Protein AF-X1BZF7-F1 (afdb_monomer_lite)

Foldseek 3Di:
DPLAQAAKDFDPDWDKDFADPLLVVLCVVCVVVCRSQRWDWADDDPGMITTGMHHPLLVQADPVVLVVVLSVLSNDPVCPDPVVVNVVVNVVSSVVSSVPD

Radius of gyration: 13.12 Å; chains: 1; bounding box: 30×30×30 Å

Secondary structure (DSSP, 8-state):
---PPPPEEEEEEEEEEE--HHHHHHHHHTHHHHHHTT-EEEEEETTEEEEEEEEGGGTTS-HHHHHHHHHHHHH-SS----HHHHHHHHHHHHHHHHH--

Sequence (101 aa):
MSTGKLESQKLLIPESFELTDAQADALKTNAELIEKLGIELAPFGPHTYAIQAFPTLLAKADPLDFVQDLIDLFTDKDVGLDAERLLDEILSMAACKAAIK

InterPro domains:
  IPR014790 MutL, C-terminal, dimerisation [PF08676] (4-101)
  IPR014790 MutL, C-terminal, dimerisation [SM00853] (1-101)
  IPR037198 MutL, C-terminal domain superfamily [SSF118116] (4-101)
  IPR042121 MutL, C-terminal domain, regulatory subdomain [G3DSA:3.30.1370.100] (6-101)

Organism: NCBI:txid412755

Structure (mmCIF, N/CA/C/O backbone):
data_AF-X1BZF7-F1
#
_entry.id   AF-X1BZF7-F1
#
loop_
_atom_site.group_PDB
_atom_site.id
_atom_site.type_symbol
_atom_site.label_atom_id
_atom_site.label_alt_id
_atom_site.label_comp_id
_atom_site.label_asym_id
_atom_site.label_entity_id
_atom_site.label_seq_id
_atom_site.pdbx_PDB_ins_code
_atom_site.Cartn_x
_atom_site.Cartn_y
_atom_site.Cartn_z
_atom_site.occupancy
_atom_site.B_iso_or_equiv
_atom_site.auth_seq_id
_atom_site.auth_comp_id
_atom_site.auth_asym_id
_atom_site.auth_atom_id
_atom_site.pdbx_PDB_model_num
ATOM 1 N N . MET A 1 1 ? 16.171 8.198 15.433 1.00 41.03 1 MET A N 1
ATOM 2 C CA . MET A 1 1 ? 14.919 8.421 14.684 1.00 41.03 1 MET A CA 1
ATOM 3 C C . MET A 1 1 ? 14.228 7.075 14.604 1.00 41.03 1 MET A C 1
ATOM 5 O O . MET A 1 1 ? 14.723 6.219 13.883 1.00 41.03 1 MET A O 1
ATOM 9 N N . SER A 1 2 ? 13.224 6.821 15.445 1.00 41.94 2 SER A N 1
ATOM 10 C CA . SER A 1 2 ? 12.567 5.509 15.516 1.00 41.94 2 SER A CA 1
ATOM 11 C C . SER A 1 2 ? 11.851 5.224 14.198 1.00 41.94 2 SER A C 1
ATOM 13 O O . SER A 1 2 ? 10.743 5.694 13.975 1.00 41.94 2 SER A O 1
ATOM 15 N N . THR A 1 3 ? 12.514 4.490 13.308 1.00 54.12 3 THR A N 1
ATOM 16 C CA . THR A 1 3 ? 12.014 4.020 12.008 1.00 54.12 3 THR A CA 1
ATOM 17 C C . THR A 1 3 ? 11.120 2.801 12.236 1.00 54.12 3 THR A C 1
ATOM 19 O O . THR A 1 3 ? 11.402 1.693 11.791 1.00 54.12 3 THR A O 1
ATOM 22 N N . GLY A 1 4 ? 10.077 2.985 13.043 1.00 67.81 4 GLY A N 1
ATOM 23 C CA . GLY A 1 4 ? 9.106 1.938 13.329 1.00 67.81 4 GLY A CA 1
ATOM 24 C C . GLY A 1 4 ? 8.114 1.815 12.181 1.00 67.81 4 GLY A C 1
ATOM 25 O O . GLY A 1 4 ? 7.586 2.825 11.722 1.00 67.81 4 GLY A O 1
ATOM 26 N N . LYS A 1 5 ? 7.860 0.581 11.739 1.00 83.06 5 LYS A N 1
ATOM 27 C CA . LYS A 1 5 ? 6.679 0.225 10.942 1.00 83.06 5 LYS A CA 1
ATOM 28 C C . LYS A 1 5 ? 5.429 0.817 11.605 1.00 83.06 5 LYS A C 1
ATOM 30 O O . LYS A 1 5 ? 5.292 0.719 12.827 1.00 83.06 5 LYS A O 1
ATOM 35 N N . LEU A 1 6 ? 4.544 1.427 10.814 1.00 90.81 6 LEU A N 1
ATOM 36 C CA . LEU A 1 6 ? 3.256 1.903 11.311 1.00 90.81 6 LEU A CA 1
ATOM 37 C C . LEU A 1 6 ? 2.466 0.740 11.918 1.00 90.81 6 LEU A C 1
ATOM 39 O O . LEU A 1 6 ? 2.486 -0.385 11.408 1.00 90.81 6 LEU A O 1
ATOM 43 N N . GLU A 1 7 ? 1.758 1.018 13.012 1.00 93.38 7 GLU A N 1
ATOM 44 C CA . GLU A 1 7 ? 0.834 0.044 13.580 1.00 93.38 7 GLU A CA 1
ATOM 45 C C . GLU A 1 7 ? -0.207 -0.345 12.530 1.00 93.38 7 GLU A C 1
ATOM 47 O O . GLU A 1 7 ? -0.767 0.501 11.833 1.00 93.38 7 GLU A O 1
ATOM 52 N N . SER A 1 8 ? -0.443 -1.646 12.405 1.00 95.56 8 SER A N 1
ATOM 53 C CA . SER A 1 8 ? -1.284 -2.224 11.362 1.00 95.56 8 SER A CA 1
ATOM 54 C C . SER A 1 8 ? -2.310 -3.164 11.969 1.00 95.56 8 SER A C 1
ATOM 56 O O . SER A 1 8 ? -2.074 -3.807 12.994 1.00 95.56 8 SER A O 1
ATOM 58 N N . GLN A 1 9 ? -3.469 -3.226 11.328 1.00 95.50 9 GLN A N 1
ATOM 59 C CA . GLN A 1 9 ? -4.554 -4.121 11.678 1.00 95.50 9 GLN A CA 1
ATOM 60 C C . GLN A 1 9 ? -4.803 -5.0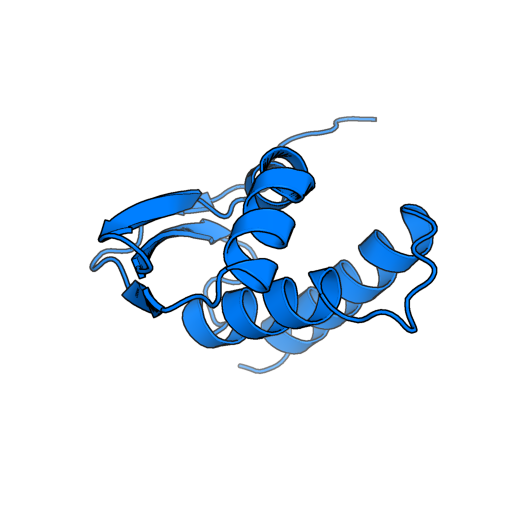76 10.519 1.00 95.50 9 GLN A C 1
ATOM 62 O O . GLN A 1 9 ? -4.915 -4.662 9.367 1.00 95.50 9 GLN A O 1
ATOM 67 N N . LYS A 1 10 ? -4.925 -6.367 10.838 1.00 96.69 10 LYS A N 1
ATOM 68 C CA . LYS A 1 10 ? -5.348 -7.367 9.859 1.00 96.69 10 LYS A CA 1
ATOM 69 C C . LYS A 1 10 ? -6.789 -7.119 9.438 1.00 96.69 10 LYS A C 1
ATOM 71 O O . LYS A 1 10 ? -7.652 -6.905 10.294 1.00 96.69 10 LYS A O 1
ATOM 76 N N . LEU A 1 11 ? -7.042 -7.199 8.138 1.00 94.88 11 LEU A N 1
ATOM 77 C CA . LEU A 1 11 ? -8.396 -7.131 7.611 1.00 94.88 11 LEU A CA 1
ATOM 78 C C . LEU A 1 11 ? -9.162 -8.398 8.009 1.00 94.88 11 LEU A C 1
ATOM 80 O O . LEU A 1 11 ? -8.609 -9.499 8.029 1.00 94.88 11 LEU A O 1
ATOM 84 N N . LEU A 1 12 ? -10.447 -8.243 8.344 1.00 93.56 12 LEU A N 1
ATOM 85 C CA . LEU A 1 12 ? -11.327 -9.384 8.632 1.00 93.56 12 LEU A CA 1
ATOM 86 C C . LEU A 1 12 ? -11.531 -10.252 7.388 1.00 93.56 12 LEU A C 1
ATOM 88 O O . LEU A 1 12 ? -11.640 -11.473 7.489 1.00 93.56 12 LEU A O 1
ATOM 92 N N . ILE A 1 13 ? -11.586 -9.601 6.229 1.00 92.81 13 ILE A N 1
ATOM 93 C CA . ILE A 1 13 ? -11.688 -10.219 4.916 1.00 92.81 13 ILE A CA 1
ATOM 94 C C . ILE A 1 13 ? -10.591 -9.581 4.066 1.00 92.81 13 ILE A C 1
ATOM 96 O O . ILE A 1 13 ? -10.633 -8.367 3.875 1.00 92.81 13 ILE A O 1
ATOM 100 N N . PRO A 1 14 ? -9.601 -10.356 3.597 1.00 94.44 14 PRO A N 1
ATOM 101 C CA . PRO A 1 14 ? -8.616 -9.847 2.660 1.00 94.44 14 PRO A CA 1
ATOM 102 C C . PRO A 1 14 ? -9.253 -9.360 1.364 1.00 94.44 14 PRO A C 1
ATOM 104 O O . PRO A 1 14 ? -10.140 -10.018 0.816 1.00 94.44 14 PRO A O 1
ATOM 107 N N . GLU A 1 15 ? -8.755 -8.242 0.852 1.00 94.88 15 GLU A N 1
ATOM 108 C CA . GLU A 1 15 ? -9.231 -7.646 -0.395 1.00 94.88 15 GLU A CA 1
ATOM 109 C C . GLU A 1 15 ? -8.223 -7.908 -1.509 1.00 94.88 15 GLU A C 1
ATOM 111 O O . GLU A 1 15 ? -7.054 -7.542 -1.394 1.00 94.88 15 GLU A O 1
ATOM 116 N N . SER A 1 16 ? -8.657 -8.584 -2.572 1.00 95.81 16 SER A N 1
ATOM 117 C CA . SER A 1 16 ? -7.800 -8.931 -3.706 1.00 95.81 16 SER A CA 1
ATOM 118 C C . SER A 1 16 ? -7.875 -7.904 -4.828 1.00 95.81 16 SER A C 1
ATOM 120 O O . SER A 1 16 ? -8.959 -7.422 -5.149 1.00 95.81 16 SER A O 1
ATOM 122 N N . PHE A 1 17 ? -6.751 -7.663 -5.492 1.00 96.00 17 PHE A N 1
ATOM 123 C CA . PHE A 1 17 ? -6.632 -6.771 -6.639 1.00 96.00 17 PHE A CA 1
ATOM 124 C C . PHE A 1 17 ? -5.658 -7.331 -7.671 1.00 96.00 17 PHE A C 1
ATOM 126 O O . PHE A 1 17 ? -4.774 -8.133 -7.352 1.00 96.00 17 PHE A O 1
ATOM 133 N N . GLU A 1 18 ? -5.846 -6.925 -8.922 1.00 96.12 18 GLU A N 1
ATOM 134 C CA . GLU A 1 18 ? -4.995 -7.332 -10.035 1.00 96.12 18 GLU A CA 1
ATOM 135 C C . GLU A 1 18 ? -3.915 -6.289 -10.308 1.00 96.12 18 GLU A C 1
ATOM 137 O O . GLU A 1 18 ? -4.112 -5.094 -10.093 1.00 96.12 18 GLU A O 1
ATOM 142 N N . LEU A 1 19 ? -2.767 -6.758 -10.789 1.00 94.88 19 LEU A N 1
ATOM 143 C CA . LEU A 1 19 ? -1.637 -5.926 -11.165 1.00 94.88 19 LEU A CA 1
ATOM 144 C C . LEU A 1 19 ? -1.160 -6.271 -12.564 1.00 94.88 19 LEU A C 1
ATOM 146 O O . LEU A 1 19 ? -1.039 -7.438 -12.935 1.00 94.88 19 LEU A O 1
ATOM 150 N N . THR A 1 20 ? -0.796 -5.240 -13.314 1.00 94.88 20 THR A N 1
ATOM 151 C CA . THR A 1 20 ? 0.045 -5.406 -14.501 1.00 94.88 20 THR A CA 1
ATOM 152 C C . THR A 1 20 ? 1.464 -5.822 -14.100 1.00 94.88 20 THR A C 1
ATOM 154 O O . THR A 1 20 ? 1.886 -5.616 -12.961 1.00 94.88 20 THR A O 1
ATOM 157 N N . ASP A 1 21 ? 2.244 -6.352 -15.044 1.00 91.88 21 ASP A N 1
ATOM 158 C CA . ASP A 1 21 ? 3.642 -6.733 -14.784 1.00 91.88 21 ASP A CA 1
ATOM 159 C C . ASP A 1 21 ? 4.481 -5.552 -14.265 1.00 91.88 21 ASP A C 1
ATOM 161 O O . ASP A 1 21 ? 5.238 -5.693 -13.306 1.00 91.88 21 ASP A O 1
ATOM 165 N N . ALA A 1 22 ? 4.280 -4.359 -14.836 1.00 91.81 22 ALA A N 1
ATOM 166 C CA . ALA A 1 22 ? 4.970 -3.144 -14.408 1.00 91.81 22 ALA A CA 1
ATOM 167 C C . ALA A 1 22 ? 4.624 -2.756 -12.960 1.00 91.81 22 ALA A C 1
ATOM 169 O O . ALA A 1 22 ? 5.511 -2.404 -12.183 1.00 91.81 22 ALA A O 1
ATOM 170 N N . GLN A 1 23 ? 3.349 -2.861 -12.576 1.00 93.94 23 GLN A N 1
ATOM 171 C CA . GLN A 1 23 ? 2.904 -2.590 -11.208 1.00 93.94 23 GLN A CA 1
ATOM 172 C C . GLN A 1 23 ? 3.417 -3.646 -10.221 1.00 93.94 23 GLN A C 1
ATOM 174 O O . GLN A 1 23 ? 3.827 -3.306 -9.113 1.00 93.94 23 GLN A O 1
ATOM 179 N N . ALA A 1 24 ? 3.451 -4.921 -10.620 1.00 92.56 24 ALA A N 1
ATOM 180 C CA . ALA A 1 24 ? 4.010 -5.989 -9.796 1.00 92.56 24 ALA A CA 1
ATOM 181 C C . ALA A 1 24 ? 5.508 -5.771 -9.523 1.00 92.56 24 ALA A C 1
ATOM 183 O O . ALA A 1 24 ? 5.977 -6.006 -8.408 1.00 92.56 24 ALA A O 1
ATOM 184 N N . ASP A 1 25 ? 6.263 -5.291 -10.510 1.00 91.50 25 ASP A N 1
ATOM 185 C CA . ASP A 1 25 ? 7.682 -4.974 -10.342 1.00 91.50 25 ASP A CA 1
ATOM 186 C C . ASP A 1 25 ? 7.908 -3.704 -9.507 1.00 91.50 25 ASP A C 1
ATOM 188 O O . ASP A 1 25 ? 8.806 -3.678 -8.655 1.00 91.50 25 ASP A O 1
ATOM 192 N N . ALA A 1 26 ? 7.056 -2.688 -9.663 1.00 90.50 26 ALA A N 1
ATOM 193 C CA . ALA A 1 26 ? 7.062 -1.500 -8.811 1.00 90.50 26 ALA A CA 1
ATOM 194 C C . ALA A 1 26 ? 6.759 -1.851 -7.342 1.00 90.50 26 ALA A C 1
ATOM 196 O O . ALA A 1 26 ? 7.467 -1.402 -6.438 1.00 90.50 26 ALA A O 1
ATOM 197 N N . LEU A 1 27 ? 5.780 -2.726 -7.096 1.00 91.62 27 LEU A N 1
ATOM 198 C CA . LEU A 1 27 ? 5.447 -3.236 -5.764 1.00 91.62 27 LEU A CA 1
ATOM 199 C C . LEU A 1 27 ? 6.632 -3.972 -5.132 1.00 91.62 27 LEU A C 1
ATOM 201 O O . LEU A 1 27 ? 6.983 -3.695 -3.987 1.00 91.62 27 LEU A O 1
ATOM 205 N N . LYS A 1 28 ? 7.287 -4.878 -5.871 1.00 90.75 28 LYS A N 1
ATOM 206 C CA . LYS A 1 28 ? 8.469 -5.612 -5.376 1.00 90.75 28 LYS A CA 1
ATOM 207 C C . LYS A 1 28 ? 9.620 -4.670 -5.024 1.00 90.75 28 LYS A C 1
ATOM 209 O O . LYS A 1 28 ? 10.260 -4.858 -3.995 1.00 90.75 28 LYS A O 1
ATOM 214 N N . THR A 1 29 ? 9.862 -3.660 -5.859 1.00 90.94 29 THR A N 1
ATOM 215 C CA . THR A 1 29 ? 10.929 -2.668 -5.646 1.00 90.94 29 THR A CA 1
ATOM 216 C C . THR A 1 29 ? 10.693 -1.841 -4.379 1.00 90.94 29 THR A C 1
ATOM 218 O O . THR A 1 29 ? 11.647 -1.477 -3.697 1.00 90.94 29 THR A O 1
ATOM 221 N N . ASN A 1 30 ? 9.429 -1.598 -4.024 1.00 90.88 30 ASN A N 1
ATOM 222 C CA . ASN A 1 30 ? 9.028 -0.761 -2.892 1.00 90.88 30 ASN A CA 1
ATOM 223 C C . ASN A 1 30 ? 8.492 -1.560 -1.688 1.00 90.88 30 ASN A C 1
ATOM 225 O O . ASN A 1 30 ? 7.892 -0.979 -0.783 1.00 90.88 30 ASN A O 1
ATOM 229 N N . ALA A 1 31 ? 8.716 -2.877 -1.635 1.00 90.94 31 ALA A N 1
ATOM 230 C CA . ALA A 1 31 ? 8.147 -3.754 -0.606 1.00 90.94 31 ALA A CA 1
ATOM 231 C C . ALA A 1 31 ? 8.480 -3.306 0.831 1.00 90.94 31 ALA A C 1
ATOM 233 O O . ALA A 1 31 ? 7.607 -3.306 1.696 1.00 90.94 31 ALA A O 1
ATOM 234 N N . GLU A 1 32 ? 9.714 -2.851 1.079 1.00 89.81 32 GLU A N 1
ATOM 235 C CA . GLU A 1 32 ? 10.118 -2.338 2.396 1.00 89.81 32 GLU A CA 1
ATOM 236 C C . GLU A 1 32 ? 9.359 -1.068 2.801 1.00 89.81 32 GLU A C 1
ATOM 238 O O . GLU A 1 32 ? 9.072 -0.858 3.980 1.00 89.81 32 GLU A O 1
ATOM 243 N N . LEU A 1 33 ? 9.053 -0.192 1.840 1.00 89.62 33 LEU A N 1
ATOM 244 C CA . LEU A 1 33 ? 8.296 1.031 2.092 1.00 89.62 33 LEU A CA 1
ATOM 245 C C . LEU A 1 33 ? 6.837 0.697 2.407 1.00 89.62 33 LEU A C 1
ATOM 247 O O . LEU A 1 33 ? 6.299 1.202 3.388 1.00 89.62 33 LEU A O 1
ATOM 251 N N . ILE A 1 34 ? 6.232 -0.205 1.633 1.00 93.06 34 ILE A N 1
ATOM 252 C CA . ILE A 1 34 ? 4.873 -0.716 1.866 1.00 93.06 34 ILE A CA 1
ATOM 253 C C . ILE A 1 34 ? 4.769 -1.323 3.274 1.00 93.06 34 ILE A C 1
ATOM 255 O O . ILE A 1 34 ? 3.853 -0.993 4.030 1.00 93.06 34 ILE A O 1
ATOM 259 N N . GLU A 1 35 ? 5.754 -2.134 3.672 1.00 92.50 35 GLU A N 1
ATOM 260 C CA . GLU A 1 35 ? 5.789 -2.717 5.012 1.00 92.50 35 GLU A CA 1
ATOM 261 C C . GLU A 1 35 ? 5.923 -1.642 6.101 1.00 92.50 35 GLU A C 1
ATOM 263 O O . GLU A 1 35 ? 5.214 -1.700 7.107 1.00 92.50 35 GLU A O 1
ATOM 268 N N . LYS A 1 36 ? 6.782 -0.630 5.903 1.00 91.38 36 LYS A N 1
ATOM 269 C CA . LYS A 1 36 ? 6.926 0.507 6.832 1.00 91.38 36 LYS A CA 1
ATOM 270 C C . LYS A 1 36 ? 5.636 1.312 6.974 1.00 91.38 36 LYS A C 1
ATOM 272 O O . LYS A 1 36 ? 5.359 1.796 8.069 1.00 91.38 36 LYS A O 1
ATOM 277 N N . LEU A 1 37 ? 4.835 1.407 5.914 1.00 92.50 37 LEU A N 1
ATOM 278 C CA . LEU A 1 37 ? 3.507 2.025 5.935 1.00 92.50 37 LEU A CA 1
ATOM 279 C C . LEU A 1 37 ? 2.452 1.164 6.651 1.00 92.50 37 LEU A C 1
ATOM 281 O O . LEU A 1 37 ? 1.306 1.584 6.762 1.00 92.50 37 LEU A O 1
ATOM 285 N N . GLY A 1 38 ? 2.812 -0.015 7.168 1.00 94.12 38 GLY A N 1
ATOM 286 C CA . GLY A 1 38 ? 1.878 -0.894 7.873 1.00 94.12 38 GLY A CA 1
ATOM 287 C C . GLY A 1 38 ? 0.923 -1.635 6.934 1.00 94.12 38 GLY A C 1
ATOM 288 O O . GLY A 1 38 ? -0.137 -2.078 7.372 1.00 94.12 38 GLY A O 1
ATOM 289 N N . ILE A 1 39 ? 1.279 -1.762 5.654 1.00 96.06 39 ILE A N 1
ATOM 290 C CA . ILE A 1 39 ? 0.492 -2.482 4.654 1.00 96.06 39 ILE A CA 1
ATOM 291 C C . ILE A 1 39 ? 1.130 -3.854 4.438 1.00 96.06 39 ILE A C 1
ATOM 293 O O . ILE A 1 39 ? 2.338 -3.969 4.233 1.00 96.06 39 ILE A O 1
ATOM 297 N N . GLU A 1 40 ? 0.319 -4.909 4.475 1.00 96.25 40 GLU A N 1
ATOM 298 C CA . GLU A 1 40 ? 0.766 -6.272 4.173 1.00 96.25 40 GLU A CA 1
ATOM 299 C C . GLU A 1 40 ? 0.060 -6.769 2.917 1.00 96.25 40 GLU A C 1
ATOM 301 O O . GLU A 1 40 ? -1.161 -6.918 2.907 1.00 96.25 40 GLU A O 1
ATOM 306 N N . LEU A 1 41 ? 0.835 -7.037 1.865 1.00 96.44 41 LEU A N 1
ATOM 307 C CA . LEU A 1 41 ? 0.348 -7.554 0.588 1.00 96.44 41 LEU A CA 1
ATOM 308 C C . LEU A 1 41 ? 0.846 -8.989 0.400 1.00 96.44 41 LEU A C 1
ATOM 310 O O . LEU A 1 41 ? 2.034 -9.265 0.569 1.00 96.44 41 LEU A O 1
ATOM 314 N N . ALA A 1 42 ? -0.048 -9.905 0.036 1.00 94.75 42 ALA A N 1
ATOM 315 C CA . ALA A 1 42 ? 0.276 -11.310 -0.195 1.00 94.75 42 ALA A CA 1
ATOM 316 C C . ALA A 1 42 ? -0.123 -11.748 -1.613 1.00 94.75 42 ALA A C 1
ATOM 318 O O . ALA A 1 42 ? -1.189 -11.355 -2.081 1.00 94.75 42 ALA A O 1
ATOM 319 N N . PRO A 1 43 ? 0.675 -12.586 -2.299 1.00 93.69 43 PRO A N 1
ATOM 320 C CA . PRO A 1 43 ? 0.270 -13.167 -3.575 1.00 93.69 43 PRO A CA 1
ATOM 321 C C . PRO A 1 43 ? -0.999 -14.018 -3.428 1.00 93.69 43 PRO A C 1
ATOM 323 O O . PRO A 1 43 ? -1.093 -14.851 -2.525 1.00 93.69 43 PRO A O 1
ATOM 326 N N . PHE A 1 44 ? -1.951 -13.835 -4.340 1.00 92.38 44 PHE A N 1
ATOM 327 C CA . PHE A 1 44 ? -3.228 -14.561 -4.395 1.00 92.38 44 PHE A CA 1
ATOM 328 C C . PHE A 1 44 ? -3.501 -15.196 -5.775 1.00 92.38 44 PHE A C 1
ATOM 330 O O . PHE A 1 44 ? -4.493 -15.891 -5.972 1.00 92.38 44 PHE A O 1
ATOM 337 N N . GLY A 1 45 ? -2.598 -15.001 -6.737 1.00 90.19 45 GLY A N 1
ATOM 338 C CA . GLY A 1 45 ? -2.654 -15.559 -8.086 1.00 90.19 45 GLY A CA 1
ATOM 339 C C . GLY A 1 45 ? -1.475 -15.061 -8.930 1.00 90.19 45 GLY A C 1
ATOM 340 O O . GLY A 1 45 ? -0.639 -14.322 -8.413 1.00 90.19 45 GLY A O 1
ATOM 341 N N . PRO A 1 46 ? -1.386 -15.434 -10.222 1.00 86.69 46 PRO A N 1
ATOM 342 C CA . PRO A 1 46 ? -0.275 -15.027 -11.091 1.00 86.69 46 PRO A CA 1
ATOM 343 C C . PRO A 1 46 ? -0.093 -13.506 -11.204 1.00 86.69 46 PRO A C 1
ATOM 345 O O . PRO A 1 46 ? 1.033 -13.023 -11.170 1.00 86.69 46 PRO A O 1
ATOM 348 N N . HIS A 1 47 ? -1.202 -12.766 -11.277 1.00 89.25 47 HIS A N 1
ATOM 349 C CA . HIS A 1 47 ? -1.237 -11.301 -11.377 1.00 89.25 47 HIS A CA 1
ATOM 350 C C . HIS A 1 47 ? -2.127 -10.687 -10.292 1.00 89.25 47 HIS A C 1
ATOM 352 O O . HIS A 1 47 ? -2.639 -9.585 -10.448 1.00 89.25 47 HIS A O 1
ATOM 358 N N . THR A 1 48 ? -2.355 -11.417 -9.200 1.00 94.69 48 THR A N 1
ATOM 359 C CA . THR A 1 48 ? -3.326 -11.038 -8.172 1.00 94.69 48 THR A CA 1
ATOM 360 C C . THR A 1 48 ? -2.644 -11.015 -6.819 1.00 94.69 48 THR A C 1
ATOM 362 O O . THR A 1 48 ? -1.977 -11.978 -6.436 1.00 94.69 48 THR A O 1
ATOM 365 N N . TYR A 1 49 ? -2.844 -9.930 -6.083 1.00 96.56 49 TYR A N 1
ATOM 366 C CA . TYR A 1 49 ? -2.399 -9.766 -4.705 1.00 96.56 49 TYR A CA 1
ATOM 367 C C . TYR A 1 49 ? -3.603 -9.526 -3.802 1.00 96.56 49 TYR A C 1
ATOM 369 O O . TYR A 1 49 ? -4.663 -9.123 -4.267 1.00 96.56 49 TYR A O 1
ATOM 377 N N . ALA A 1 50 ? -3.442 -9.798 -2.514 1.00 97.12 50 ALA A N 1
ATOM 378 C CA . ALA A 1 50 ? -4.432 -9.533 -1.486 1.00 97.12 50 ALA A CA 1
ATOM 379 C C . ALA A 1 50 ? -3.849 -8.637 -0.395 1.00 97.12 50 ALA A C 1
ATOM 381 O O . ALA A 1 50 ? -2.719 -8.848 0.055 1.00 97.12 50 ALA A O 1
ATOM 382 N N . ILE A 1 51 ? -4.638 -7.661 0.044 1.00 97.56 51 ILE A N 1
ATOM 383 C CA . ILE A 1 51 ? -4.350 -6.817 1.199 1.00 97.56 51 ILE A CA 1
ATOM 384 C C . ILE A 1 51 ? -4.721 -7.613 2.450 1.00 97.56 51 ILE A C 1
ATOM 386 O O . ILE A 1 51 ? -5.880 -7.959 2.664 1.00 97.56 51 ILE A O 1
ATOM 390 N N . GLN A 1 52 ? -3.726 -7.931 3.271 1.00 97.50 52 GLN A N 1
ATOM 391 C CA . GLN A 1 52 ? -3.875 -8.736 4.486 1.00 97.50 52 GLN A CA 1
ATOM 392 C C . GLN A 1 52 ? -3.960 -7.863 5.740 1.00 97.50 52 GLN A C 1
ATOM 394 O O . GLN A 1 52 ? -4.663 -8.206 6.694 1.00 97.50 52 GLN A O 1
ATOM 399 N N . ALA A 1 53 ? -3.238 -6.743 5.749 1.00 96.81 53 ALA A N 1
ATOM 400 C CA . ALA A 1 53 ? -3.231 -5.777 6.837 1.00 96.81 53 ALA A CA 1
ATOM 401 C C . ALA A 1 53 ? -3.069 -4.354 6.302 1.00 96.81 53 ALA A C 1
ATOM 403 O O . ALA A 1 53 ? -2.470 -4.146 5.244 1.00 96.81 53 ALA A O 1
ATOM 404 N N . PHE A 1 54 ? -3.602 -3.396 7.054 1.00 96.19 54 PHE A N 1
ATOM 405 C CA . PHE A 1 54 ? -3.633 -1.983 6.697 1.00 96.19 54 PHE A CA 1
ATOM 406 C C . PHE A 1 54 ? -3.348 -1.110 7.937 1.00 96.19 54 PHE A C 1
ATOM 408 O O . PHE A 1 54 ? -3.696 -1.525 9.052 1.00 96.19 54 PHE A O 1
ATOM 415 N N . PRO A 1 55 ? -2.701 0.066 7.806 1.00 94.88 55 PRO A N 1
ATOM 416 C CA . PRO A 1 55 ? -2.345 0.906 8.946 1.00 94.88 55 PRO A CA 1
ATOM 417 C C . PRO A 1 55 ? -3.563 1.352 9.758 1.00 94.88 55 PRO A C 1
ATOM 419 O O . PRO A 1 55 ? -4.539 1.875 9.218 1.00 94.88 55 PRO A O 1
ATOM 422 N N . THR A 1 56 ? -3.474 1.227 11.084 1.00 92.25 56 THR A N 1
ATOM 423 C CA . THR A 1 56 ? -4.555 1.589 12.020 1.00 92.25 56 THR A CA 1
ATOM 424 C C . THR A 1 56 ? -4.900 3.075 11.966 1.00 92.25 56 THR A C 1
ATOM 426 O O . THR A 1 56 ? -6.061 3.446 12.127 1.00 92.25 56 THR A O 1
ATOM 429 N N . LEU A 1 57 ? -3.909 3.926 11.681 1.00 89.88 57 LEU A N 1
ATOM 430 C CA . LEU A 1 57 ? -4.088 5.366 11.473 1.00 89.88 57 LEU A CA 1
ATOM 431 C C . LEU A 1 57 ? -5.083 5.669 10.338 1.00 89.88 57 LEU A C 1
ATOM 433 O O . LEU A 1 57 ? -5.782 6.678 10.386 1.00 89.88 57 LEU A O 1
ATOM 437 N N . LEU A 1 58 ? -5.158 4.794 9.330 1.00 90.19 58 LEU A N 1
ATOM 438 C CA . LEU A 1 58 ? -6.008 4.947 8.152 1.00 90.19 58 LEU A CA 1
ATOM 439 C C . LEU A 1 58 ? -7.226 4.016 8.190 1.00 90.19 58 LEU A C 1
ATOM 441 O O . LEU A 1 58 ? -7.813 3.749 7.151 1.00 90.19 58 LEU A O 1
ATOM 445 N N . ALA A 1 59 ? -7.655 3.546 9.365 1.00 86.62 59 ALA A N 1
ATOM 446 C CA . ALA A 1 59 ? -8.751 2.575 9.497 1.00 86.62 59 ALA A CA 1
ATOM 447 C C . ALA A 1 59 ? -10.103 3.016 8.889 1.00 86.62 59 ALA A C 1
ATOM 449 O O . ALA A 1 59 ? -11.003 2.194 8.738 1.00 86.62 59 ALA A O 1
ATOM 450 N N . LYS A 1 60 ? -10.273 4.308 8.579 1.00 86.69 60 LYS A N 1
ATOM 451 C CA . LYS A 1 60 ? -11.463 4.848 7.903 1.00 86.69 60 LYS A CA 1
ATOM 452 C C . LYS A 1 60 ? -11.317 4.989 6.385 1.00 86.69 60 LYS A C 1
ATOM 454 O O . LYS A 1 60 ? -12.324 5.219 5.713 1.00 86.69 60 LYS A O 1
ATOM 459 N N . ALA A 1 61 ? -10.094 4.909 5.872 1.00 90.44 61 ALA A N 1
ATOM 460 C CA . ALA A 1 61 ? -9.829 4.920 4.445 1.00 90.44 61 ALA A CA 1
ATOM 461 C C . ALA A 1 61 ? -10.173 3.554 3.843 1.00 90.44 61 ALA A C 1
ATOM 463 O O . ALA A 1 61 ? -10.114 2.533 4.528 1.00 90.44 61 ALA A O 1
ATOM 464 N N . ASP A 1 62 ? -10.512 3.552 2.559 1.00 92.81 62 ASP A N 1
ATOM 465 C CA . ASP A 1 62 ? -10.661 2.319 1.798 1.00 92.81 62 ASP A CA 1
ATOM 466 C C . ASP A 1 62 ? -9.262 1.733 1.494 1.00 92.81 62 ASP A C 1
ATOM 468 O O . ASP A 1 62 ? -8.431 2.439 0.900 1.00 92.81 62 ASP A O 1
ATOM 472 N N . PRO A 1 63 ? -8.946 0.500 1.944 1.00 94.31 63 PRO A N 1
ATOM 473 C CA . PRO A 1 63 ? -7.624 -0.091 1.748 1.00 94.31 63 PRO A CA 1
ATOM 474 C C . PRO A 1 63 ? -7.278 -0.302 0.277 1.00 94.31 63 PRO A C 1
ATOM 476 O O . PRO A 1 63 ? -6.129 -0.088 -0.114 1.00 94.31 63 PRO A O 1
ATOM 479 N N . LEU A 1 64 ? -8.256 -0.718 -0.530 1.00 94.75 64 LEU A N 1
ATOM 480 C CA . LEU A 1 64 ? -8.061 -1.020 -1.940 1.00 94.75 64 LEU A CA 1
ATOM 481 C C . LEU A 1 64 ? -7.756 0.253 -2.725 1.00 94.75 64 LEU A C 1
ATOM 483 O O . LEU A 1 64 ? -6.739 0.302 -3.418 1.00 94.75 64 LEU A O 1
ATOM 487 N N . ASP A 1 65 ? -8.565 1.297 -2.543 1.00 94.25 65 ASP A N 1
ATOM 488 C CA . ASP A 1 65 ? -8.344 2.594 -3.184 1.00 94.25 65 ASP A CA 1
ATOM 489 C C . ASP A 1 65 ? -6.989 3.189 -2.775 1.00 94.25 65 ASP A C 1
ATOM 491 O O . ASP A 1 65 ? -6.291 3.789 -3.584 1.00 94.25 65 ASP A O 1
ATOM 495 N N . PHE A 1 66 ? -6.591 3.063 -1.502 1.00 94.50 66 PHE A N 1
ATOM 496 C CA . PHE A 1 66 ? -5.280 3.541 -1.050 1.00 94.50 66 PHE A CA 1
ATOM 497 C C . PHE A 1 66 ? -4.130 2.790 -1.728 1.00 94.50 66 PHE A C 1
ATOM 499 O O . PHE A 1 66 ? -3.154 3.403 -2.154 1.00 94.50 66 PHE A O 1
ATOM 506 N N . VAL A 1 67 ? -4.217 1.461 -1.787 1.00 94.81 67 VAL A N 1
ATOM 507 C CA . VAL A 1 67 ? -3.155 0.625 -2.354 1.00 94.81 67 VAL A CA 1
ATOM 508 C C . VAL A 1 67 ? -3.035 0.838 -3.861 1.00 94.81 67 VAL A C 1
ATOM 510 O O . VAL A 1 67 ? -1.912 0.878 -4.358 1.00 94.81 67 VAL A O 1
ATOM 513 N N . GLN A 1 68 ? -4.145 1.028 -4.576 1.00 93.81 68 GLN A N 1
ATOM 514 C CA . GLN A 1 68 ? -4.118 1.365 -6.002 1.00 93.81 68 GLN A CA 1
ATOM 515 C C . GLN A 1 68 ? -3.438 2.715 -6.249 1.00 93.81 68 GLN A C 1
ATOM 517 O O . GLN A 1 68 ? -2.473 2.756 -7.010 1.00 93.81 68 GLN A O 1
ATOM 522 N N . ASP A 1 69 ? -3.833 3.769 -5.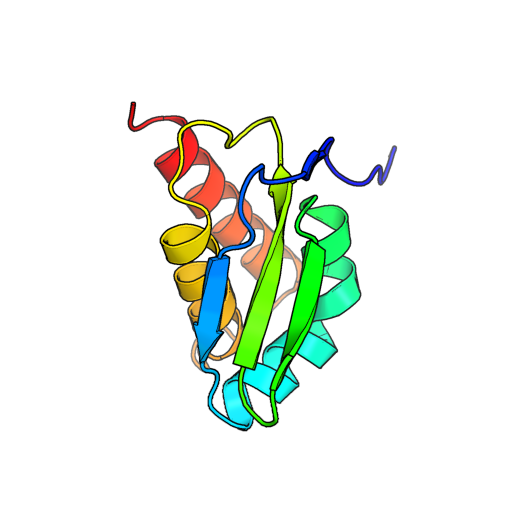526 1.00 93.31 69 ASP A N 1
ATOM 523 C CA . ASP A 1 69 ? -3.199 5.091 -5.652 1.00 93.31 69 ASP A CA 1
ATOM 524 C C . ASP A 1 69 ? -1.692 5.036 -5.332 1.00 93.31 69 ASP A C 1
ATOM 526 O O . ASP A 1 69 ? -0.873 5.662 -6.007 1.00 93.31 69 ASP A O 1
ATOM 530 N N . LEU A 1 70 ? -1.301 4.246 -4.323 1.00 93.12 70 LEU A N 1
ATOM 531 C CA . LEU A 1 70 ? 0.103 4.045 -3.960 1.00 93.12 70 LEU A CA 1
ATOM 532 C C . LEU A 1 70 ? 0.902 3.365 -5.083 1.00 93.12 70 LEU A C 1
ATOM 534 O O . LEU A 1 70 ? 2.045 3.733 -5.351 1.00 93.12 70 LEU A O 1
ATOM 538 N N . ILE A 1 71 ? 0.322 2.349 -5.717 1.00 92.50 71 ILE A N 1
ATOM 539 C CA . ILE A 1 71 ? 0.958 1.607 -6.808 1.00 92.50 71 ILE A CA 1
ATOM 540 C C . ILE A 1 71 ? 1.087 2.490 -8.047 1.00 92.50 71 ILE A C 1
ATOM 542 O O . ILE A 1 71 ? 2.145 2.491 -8.679 1.00 92.50 71 ILE A O 1
ATOM 546 N N . ASP A 1 72 ? 0.054 3.268 -8.359 1.00 91.12 72 ASP A N 1
ATOM 547 C CA . ASP A 1 72 ? 0.080 4.215 -9.467 1.00 91.12 72 ASP A CA 1
ATOM 548 C C . ASP A 1 72 ? 1.194 5.249 -9.258 1.00 91.12 72 ASP A C 1
ATOM 550 O O . ASP A 1 72 ? 2.012 5.442 -10.162 1.00 91.12 72 ASP A O 1
ATOM 554 N N . LEU A 1 73 ? 1.340 5.780 -8.036 1.00 90.12 73 LEU A N 1
ATOM 555 C CA . LEU A 1 73 ? 2.437 6.678 -7.657 1.00 90.12 73 LEU A CA 1
ATOM 556 C C . LEU A 1 73 ? 3.828 6.046 -7.849 1.00 90.12 73 LEU A C 1
ATOM 558 O O . LEU A 1 73 ? 4.758 6.729 -8.272 1.00 90.12 73 LEU A O 1
ATOM 562 N N . PHE A 1 74 ? 3.995 4.747 -7.576 1.00 88.56 74 PHE A N 1
ATOM 563 C CA . PHE A 1 74 ? 5.271 4.056 -7.816 1.00 88.56 74 PHE A CA 1
ATOM 564 C C . PHE A 1 74 ? 5.583 3.834 -9.298 1.00 88.56 74 PHE A C 1
ATOM 566 O O . PHE A 1 74 ? 6.749 3.660 -9.656 1.00 88.56 74 PHE A O 1
ATOM 573 N N . THR A 1 75 ? 4.560 3.776 -10.150 1.00 87.88 75 THR A N 1
ATOM 574 C CA . THR A 1 75 ? 4.725 3.560 -11.595 1.00 87.88 75 THR A CA 1
ATOM 575 C C . THR A 1 75 ? 4.787 4.848 -12.407 1.00 87.88 75 THR A C 1
ATOM 577 O O . THR A 1 75 ? 5.170 4.803 -13.582 1.00 87.88 75 THR A O 1
ATOM 580 N N . ASP A 1 76 ? 4.437 5.981 -11.800 1.00 83.50 76 ASP A N 1
ATOM 581 C CA . ASP A 1 76 ? 4.486 7.283 -12.446 1.00 83.50 76 ASP A CA 1
ATOM 582 C C . ASP A 1 76 ? 5.940 7.676 -12.769 1.00 83.50 76 ASP A C 1
ATOM 584 O O . ASP A 1 76 ? 6.827 7.714 -11.915 1.00 83.50 76 ASP A O 1
ATOM 588 N N . LYS A 1 77 ? 6.185 7.943 -14.056 1.00 62.31 77 LYS A N 1
ATOM 589 C CA . LYS A 1 77 ? 7.507 8.246 -14.616 1.00 62.31 77 LYS A CA 1
ATOM 590 C C . LYS A 1 77 ? 7.896 9.716 -14.476 1.00 62.31 77 LYS A C 1
ATOM 592 O O . LYS A 1 77 ? 9.081 10.019 -14.619 1.00 62.31 77 LYS A O 1
ATOM 597 N N . ASP A 1 78 ? 6.936 10.610 -14.230 1.00 56.97 78 ASP A N 1
ATOM 598 C CA . ASP A 1 78 ? 7.200 12.040 -14.020 1.00 56.97 78 ASP A CA 1
ATOM 599 C C . ASP A 1 78 ? 7.656 12.334 -12.590 1.00 56.97 78 ASP A C 1
ATOM 601 O O 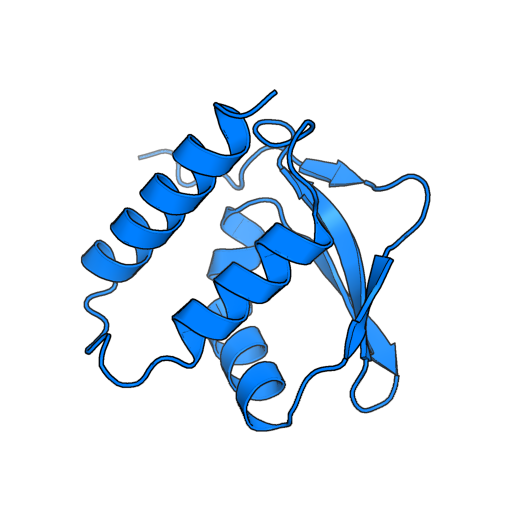. ASP A 1 78 ? 8.308 13.353 -12.327 1.00 56.97 78 ASP A O 1
ATOM 605 N N . VAL A 1 79 ? 7.430 11.391 -11.675 1.00 53.09 79 VAL A N 1
ATOM 606 C CA . VAL A 1 79 ? 8.118 11.386 -10.398 1.00 53.09 79 VAL A CA 1
ATOM 607 C C . VAL A 1 79 ? 9.530 10.852 -10.659 1.00 53.09 79 VAL A C 1
ATOM 609 O O . VAL A 1 79 ? 9.842 9.668 -10.584 1.00 53.09 79 VAL A O 1
ATOM 612 N N . GLY A 1 80 ? 10.435 11.749 -11.046 1.00 53.75 80 GLY A N 1
ATOM 613 C CA . GLY A 1 80 ? 11.871 11.518 -10.910 1.00 53.75 80 GLY A CA 1
ATOM 614 C C . GLY A 1 80 ? 12.185 11.424 -9.417 1.00 53.75 80 GLY A C 1
ATOM 615 O O . GLY A 1 80 ? 12.503 12.438 -8.797 1.00 53.75 80 GLY A O 1
ATOM 616 N N . LEU A 1 81 ? 11.958 10.246 -8.830 1.00 59.31 81 LEU A N 1
ATOM 617 C CA . LEU A 1 81 ? 11.780 10.039 -7.391 1.00 59.31 81 LEU A CA 1
ATOM 618 C C . LEU A 1 81 ? 13.086 10.245 -6.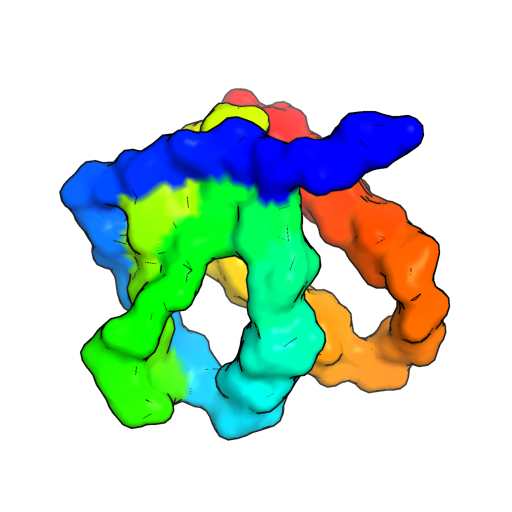621 1.00 59.31 81 LEU A C 1
ATOM 620 O O . LEU A 1 81 ? 13.854 9.319 -6.372 1.00 59.31 81 LEU A O 1
ATOM 624 N N . ASP A 1 82 ? 13.293 11.481 -6.185 1.00 73.81 82 ASP A N 1
ATOM 625 C CA . ASP A 1 82 ? 13.890 11.717 -4.881 1.00 73.81 82 ASP A CA 1
ATOM 626 C C . ASP A 1 82 ? 13.018 11.004 -3.831 1.00 73.81 82 ASP A C 1
ATOM 628 O O . ASP A 1 82 ? 11.800 11.208 -3.787 1.00 73.81 82 ASP A O 1
ATOM 632 N N . ALA A 1 83 ? 13.622 10.135 -3.020 1.00 74.25 83 ALA A N 1
ATOM 633 C CA . ALA A 1 83 ? 12.914 9.351 -2.007 1.00 74.25 83 ALA A CA 1
ATOM 634 C C . ALA A 1 83 ? 12.159 10.247 -1.010 1.00 74.25 83 ALA A C 1
ATOM 636 O O . ALA A 1 83 ? 11.129 9.844 -0.469 1.00 74.25 83 ALA A O 1
ATOM 637 N N . GLU A 1 84 ? 12.649 11.469 -0.799 1.00 78.69 84 GLU A N 1
ATOM 638 C CA . GLU A 1 84 ? 12.022 12.474 0.058 1.00 78.69 84 GLU A CA 1
ATOM 639 C C . GLU A 1 84 ? 10.698 12.967 -0.540 1.00 78.69 84 GLU A C 1
ATOM 641 O O . GLU A 1 84 ? 9.686 13.005 0.156 1.00 78.69 84 GLU A O 1
ATOM 646 N N . ARG A 1 85 ? 10.655 13.225 -1.854 1.00 81.75 85 ARG A N 1
ATOM 647 C CA . ARG A 1 85 ? 9.418 13.622 -2.548 1.00 81.75 85 ARG A CA 1
ATOM 648 C C . ARG A 1 85 ? 8.388 12.503 -2.578 1.00 81.75 85 ARG A C 1
ATOM 650 O O . ARG A 1 85 ? 7.211 12.767 -2.368 1.00 81.75 85 ARG A O 1
ATOM 657 N N . LEU A 1 86 ? 8.826 11.263 -2.811 1.00 82.12 86 LEU A N 1
ATOM 658 C CA . LEU A 1 86 ? 7.935 10.101 -2.750 1.00 82.12 86 LEU A CA 1
ATOM 659 C C . LEU A 1 86 ? 7.254 10.012 -1.386 1.00 82.12 86 LEU A C 1
ATOM 661 O O . LEU A 1 86 ? 6.047 9.810 -1.292 1.00 82.12 86 LEU A O 1
ATOM 665 N N . LEU A 1 87 ? 8.048 10.157 -0.326 1.00 82.94 87 LEU A N 1
ATOM 666 C CA . LEU A 1 87 ? 7.542 10.101 1.032 1.00 82.94 87 LEU A CA 1
ATOM 667 C C . LEU A 1 87 ? 6.539 11.231 1.293 1.00 82.94 87 LEU A C 1
ATOM 669 O O . LEU A 1 87 ? 5.479 10.959 1.851 1.00 82.94 87 LEU A O 1
ATOM 673 N N . ASP A 1 88 ? 6.834 12.457 0.858 1.00 85.75 88 ASP A N 1
ATOM 674 C CA . ASP A 1 88 ? 5.927 13.600 1.004 1.00 85.75 88 ASP A CA 1
ATOM 675 C C . ASP A 1 88 ? 4.583 13.375 0.291 1.00 85.75 88 ASP A C 1
ATOM 677 O O . ASP A 1 88 ? 3.529 13.612 0.887 1.00 85.75 88 ASP A O 1
ATOM 681 N N . GLU A 1 89 ? 4.593 12.853 -0.940 1.00 87.88 89 GLU A N 1
ATOM 682 C CA . GLU A 1 89 ? 3.368 12.530 -1.686 1.00 87.88 89 GLU A CA 1
ATOM 683 C C . GLU A 1 89 ? 2.545 11.441 -0.984 1.00 87.88 89 GLU A C 1
ATOM 685 O O . GLU A 1 89 ? 1.331 11.578 -0.809 1.00 87.88 89 GLU A O 1
ATOM 690 N N . ILE A 1 90 ? 3.202 10.390 -0.485 1.00 87.62 90 ILE A N 1
ATOM 691 C CA . ILE A 1 90 ? 2.535 9.322 0.272 1.00 87.62 90 ILE A CA 1
ATOM 692 C C . ILE A 1 90 ? 1.913 9.869 1.559 1.00 87.62 90 ILE A C 1
ATOM 694 O O . ILE A 1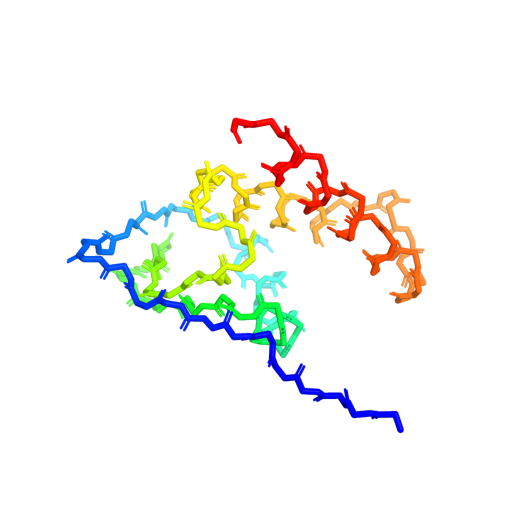 90 ? 0.776 9.525 1.891 1.00 87.62 90 ILE A O 1
ATOM 698 N N . LEU A 1 91 ? 2.637 10.716 2.294 1.00 87.38 91 LEU A N 1
ATOM 699 C CA . LEU A 1 91 ? 2.139 11.326 3.526 1.00 87.38 91 LEU A CA 1
ATOM 700 C C . LEU A 1 91 ? 0.960 12.265 3.247 1.00 87.38 91 LEU A C 1
ATOM 702 O O . LEU A 1 91 ? -0.019 12.242 3.994 1.00 87.38 91 LEU A O 1
ATOM 706 N N . SER A 1 92 ? 1.023 13.042 2.164 1.00 87.94 92 SER A N 1
ATOM 707 C CA . SER A 1 92 ? -0.068 13.903 1.699 1.00 87.94 92 SER A CA 1
ATOM 708 C C . SER A 1 92 ? -1.316 13.084 1.355 1.00 87.94 92 SER A C 1
ATOM 710 O O . SER A 1 92 ? -2.407 13.352 1.869 1.00 87.94 92 SER A O 1
ATOM 712 N N . MET A 1 93 ? -1.153 12.015 0.572 1.00 90.31 93 MET A N 1
ATOM 713 C CA . MET A 1 93 ? -2.226 11.084 0.221 1.00 90.31 93 MET A CA 1
ATOM 714 C C . MET A 1 93 ? -2.845 10.433 1.467 1.00 90.31 93 MET A C 1
ATOM 716 O O . MET A 1 93 ? -4.071 10.412 1.617 1.00 90.31 93 MET A O 1
ATOM 720 N N . ALA A 1 94 ? -2.013 9.940 2.388 1.00 86.94 94 ALA A N 1
ATOM 721 C CA . ALA A 1 94 ? -2.457 9.340 3.641 1.00 86.94 94 ALA A CA 1
ATOM 722 C C . ALA A 1 94 ? -3.218 10.333 4.522 1.00 86.94 94 ALA A C 1
ATOM 724 O O . ALA A 1 94 ? -4.281 9.992 5.039 1.00 86.94 94 ALA A O 1
ATOM 725 N N . ALA A 1 95 ? -2.736 11.570 4.648 1.00 86.50 95 ALA A N 1
ATOM 726 C CA . ALA A 1 95 ? -3.415 12.615 5.406 1.00 86.50 95 ALA A C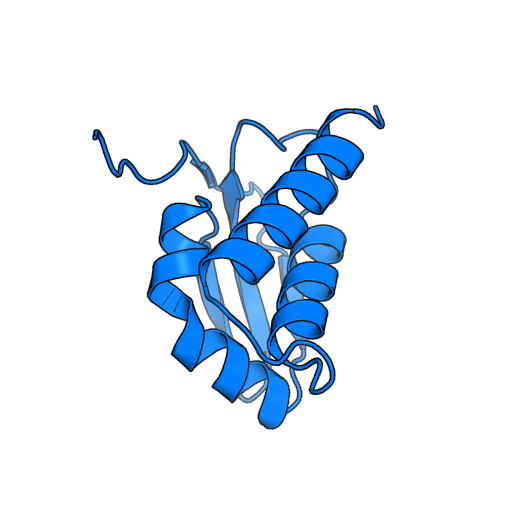A 1
ATOM 727 C C . ALA A 1 95 ? -4.788 12.957 4.807 1.00 86.50 95 ALA A C 1
ATOM 729 O O . ALA A 1 95 ? -5.773 13.042 5.542 1.00 86.50 95 ALA A O 1
ATOM 730 N N . CYS A 1 96 ? -4.880 13.088 3.481 1.00 87.19 96 CYS A N 1
ATOM 731 C CA . CYS A 1 96 ? -6.141 13.336 2.783 1.00 87.19 96 CYS A CA 1
ATOM 732 C C . CYS A 1 96 ? -7.149 12.198 3.001 1.00 87.19 96 CYS A C 1
ATOM 734 O O . CYS A 1 96 ? -8.302 12.455 3.347 1.00 87.19 96 CYS A O 1
ATOM 736 N N . LYS A 1 97 ? -6.715 10.939 2.871 1.00 84.00 97 LYS A N 1
ATOM 737 C CA . LYS A 1 97 ? -7.582 9.767 3.076 1.00 84.00 97 LYS A CA 1
ATOM 738 C C . LYS A 1 97 ? -7.946 9.544 4.551 1.00 84.00 97 LYS A C 1
ATOM 740 O O . LYS A 1 97 ? -9.034 9.050 4.828 1.00 84.00 97 LYS A O 1
ATOM 745 N N . ALA A 1 98 ? -7.101 9.961 5.496 1.00 80.94 98 ALA A N 1
ATOM 746 C CA . ALA A 1 98 ? -7.414 9.948 6.927 1.00 80.94 98 ALA A CA 1
ATOM 747 C C . ALA A 1 98 ? -8.430 11.030 7.329 1.00 80.94 98 ALA A C 1
ATOM 749 O O . ALA A 1 98 ? -9.251 10.811 8.217 1.00 80.94 98 ALA A O 1
ATOM 750 N N . ALA A 1 99 ? -8.353 12.211 6.708 1.00 75.19 99 ALA A N 1
ATOM 751 C CA . ALA A 1 99 ? -9.190 13.361 7.049 1.00 75.19 99 ALA A CA 1
ATOM 752 C C . ALA A 1 99 ? -10.634 13.233 6.533 1.00 75.19 99 ALA A C 1
ATOM 754 O O . ALA A 1 99 ? -11.546 13.858 7.078 1.00 75.19 99 ALA A O 1
ATOM 755 N N . ILE A 1 100 ? -10.855 12.433 5.489 1.00 61.75 100 ILE A N 1
ATOM 756 C CA . ILE A 1 100 ? -12.155 12.277 4.832 1.00 61.75 100 ILE A CA 1
ATOM 757 C C . ILE A 1 100 ? -12.877 11.029 5.383 1.00 61.75 100 ILE A C 1
ATOM 759 O O . ILE A 1 100 ? -12.917 9.995 4.725 1.00 61.75 100 ILE A O 1
ATOM 763 N N . LYS A 1 101 ? -13.436 11.149 6.602 1.00 51.69 101 LYS A N 1
ATOM 764 C CA . LYS A 1 101 ? -14.595 10.442 7.228 1.00 51.69 101 LYS A CA 1
ATOM 765 C C . LYS A 1 101 ? -14.454 10.369 8.751 1.00 51.69 101 LYS A C 1
ATOM 767 O O . LYS A 1 101 ? -13.327 10.305 9.278 1.00 51.69 101 LYS A O 1
#

pLDDT: mean 86.94, std 12.48, range [41.03, 97.56]